Protein AF-A0A441KJZ2-F1 (afdb_monomer_lite)

Radius of gyration: 13.06 Å; chains: 1; bounding box: 34×36×26 Å

Sequence (88 aa):
MTPKMVAALQAASDADAAGGLCWTVAGWIDPGNCWEYHGPVVVSRLVWTHGYLAETGKGRGKNARRVITDAGRAKLQELAAKPSRRRA

Secondary structure (DSSP, 8-state):
--HHHHHHHHHHHHTGGGTSEEE-SSSEEETTEEEEEE-HHHHHHHHHTT-SEEEESSSSSTT-EEEEPHHHHHHHHHHHHS------

pLDDT: mean 88.48, std 13.43, range [40.5, 98.31]

Foldseek 3Di:
DDPLLLVQLVLLVVLQVVVGWFDDPAATGRPVGRVDHRGPVSLVCCVPVVVQWHWDAPDPDRGIHTHGDPSSVVVNVVVVPDPPPDDD

Structure (mmCIF, N/CA/C/O backbone):
data_AF-A0A441KJZ2-F1
#
_entry.id   AF-A0A441KJZ2-F1
#
loop_
_atom_site.group_PDB
_atom_site.id
_atom_site.type_symbol
_atom_site.label_atom_id
_atom_site.label_alt_id
_atom_site.label_comp_id
_atom_site.label_asym_id
_atom_site.label_entity_id
_atom_site.label_seq_id
_atom_site.pdbx_PDB_ins_code
_atom_site.Cartn_x
_atom_site.Cartn_y
_atom_site.Cartn_z
_atom_site.occupancy
_atom_site.B_iso_or_equiv
_atom_site.auth_seq_id
_atom_site.auth_comp_id
_atom_site.auth_asym_id
_atom_site.auth_atom_id
_atom_site.pdbx_PDB_model_num
ATOM 1 N N . MET A 1 1 ? -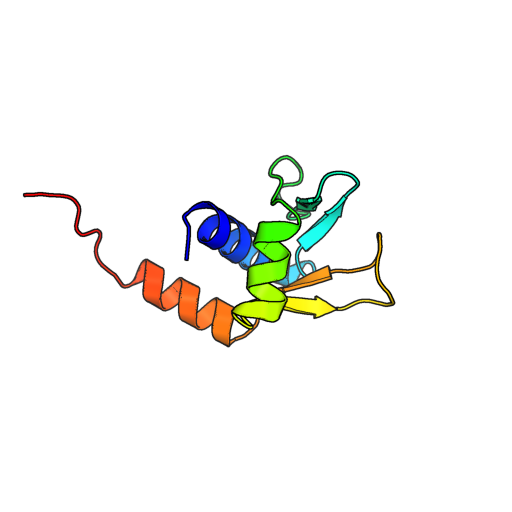3.688 7.950 13.433 1.00 86.38 1 MET A N 1
ATOM 2 C CA . MET A 1 1 ? -3.251 7.894 12.020 1.00 86.38 1 MET A CA 1
ATOM 3 C C . MET A 1 1 ? -3.130 9.321 11.508 1.00 86.38 1 MET A C 1
ATOM 5 O O . MET A 1 1 ? -4.022 10.109 11.793 1.00 86.38 1 MET A O 1
ATOM 9 N N . THR A 1 2 ? -2.021 9.690 10.863 1.00 93.94 2 THR A N 1
ATOM 10 C CA . THR A 1 2 ? -1.809 11.068 10.369 1.00 93.94 2 THR A CA 1
ATOM 11 C C . THR A 1 2 ? -2.443 11.260 8.984 1.00 93.94 2 THR A C 1
ATOM 13 O O . THR A 1 2 ? -2.664 10.261 8.299 1.00 93.94 2 THR A O 1
ATOM 16 N N . PRO A 1 3 ? -2.678 12.502 8.511 1.00 95.00 3 PRO A N 1
ATOM 17 C CA . PRO A 1 3 ? -3.193 12.738 7.157 1.00 95.00 3 PRO A CA 1
ATOM 18 C C . PRO A 1 3 ? -2.341 12.086 6.059 1.00 95.00 3 PRO A C 1
ATOM 20 O O . PRO A 1 3 ? -2.877 11.478 5.142 1.00 95.00 3 PRO A O 1
ATOM 23 N N . LYS A 1 4 ? -1.007 12.103 6.209 1.00 95.88 4 LYS A N 1
ATOM 24 C CA . LYS A 1 4 ? -0.084 11.430 5.278 1.00 95.88 4 LYS A CA 1
ATOM 25 C C . LYS A 1 4 ? -0.275 9.909 5.248 1.00 95.88 4 LYS A C 1
ATOM 27 O O . LYS A 1 4 ? -0.108 9.297 4.203 1.00 95.88 4 LYS A O 1
ATOM 32 N N . MET A 1 5 ? -0.611 9.300 6.387 1.00 97.00 5 MET A N 1
ATOM 33 C CA . MET A 1 5 ? -0.906 7.865 6.460 1.00 97.00 5 MET A CA 1
ATOM 34 C C . MET A 1 5 ? -2.262 7.532 5.842 1.00 97.00 5 MET A C 1
ATOM 36 O O . MET A 1 5 ? -2.382 6.492 5.215 1.00 97.00 5 MET A O 1
ATOM 40 N N . VAL A 1 6 ? -3.260 8.408 5.993 1.00 96.81 6 VAL A N 1
ATOM 41 C CA . VAL A 1 6 ? -4.561 8.245 5.326 1.00 96.81 6 VAL A CA 1
ATOM 42 C C . VAL A 1 6 ? -4.387 8.312 3.808 1.00 96.81 6 VAL A C 1
ATOM 44 O O . VAL A 1 6 ? -4.847 7.410 3.123 1.00 96.81 6 VAL A O 1
ATOM 47 N N . ALA A 1 7 ? -3.662 9.314 3.300 1.00 96.50 7 ALA A N 1
ATOM 48 C CA . ALA A 1 7 ? -3.390 9.453 1.868 1.00 96.50 7 ALA A CA 1
ATOM 49 C C . ALA A 1 7 ? -2.646 8.234 1.299 1.00 96.50 7 ALA A C 1
ATOM 51 O O . ALA A 1 7 ? -3.074 7.661 0.307 1.00 96.50 7 ALA A O 1
ATOM 52 N N . ALA A 1 8 ? -1.591 7.766 1.976 1.00 96.69 8 ALA A N 1
ATOM 53 C CA . ALA A 1 8 ? -0.859 6.573 1.547 1.00 96.69 8 ALA A CA 1
ATOM 54 C C . ALA A 1 8 ? -1.705 5.286 1.602 1.00 96.69 8 ALA A C 1
ATOM 56 O O . ALA A 1 8 ? -1.510 4.387 0.788 1.00 96.69 8 ALA A O 1
ATOM 57 N N . LEU A 1 9 ? -2.629 5.181 2.563 1.00 97.62 9 LEU A N 1
ATOM 58 C CA . LEU A 1 9 ? -3.560 4.057 2.644 1.00 97.62 9 LEU A CA 1
ATOM 59 C C . LEU A 1 9 ? -4.591 4.103 1.509 1.00 97.62 9 LEU A C 1
ATOM 61 O O . LEU A 1 9 ? -4.875 3.064 0.922 1.00 97.62 9 LEU A O 1
ATOM 65 N N . GLN A 1 10 ? -5.106 5.291 1.179 1.00 97.50 10 GLN A N 1
ATOM 66 C CA . GLN A 1 10 ? -6.006 5.485 0.042 1.00 97.50 10 GLN A CA 1
ATOM 67 C C . GLN A 1 10 ? -5.306 5.135 -1.275 1.00 97.50 10 GLN A C 1
ATOM 69 O O . GLN A 1 10 ? -5.803 4.290 -2.006 1.00 97.50 10 GLN A O 1
ATOM 74 N N . ALA A 1 11 ? -4.101 5.659 -1.511 1.00 97.25 11 ALA A N 1
ATOM 75 C CA . ALA A 1 11 ? -3.324 5.350 -2.710 1.00 97.25 11 ALA A CA 1
ATOM 76 C C . ALA A 1 11 ? -3.033 3.847 -2.859 1.00 97.25 11 ALA A C 1
ATOM 78 O O . ALA A 1 11 ? -3.040 3.311 -3.961 1.00 97.25 11 ALA A O 1
ATOM 79 N N . ALA A 1 12 ? -2.805 3.130 -1.753 1.00 97.00 12 ALA A N 1
ATOM 80 C CA . ALA A 1 12 ? -2.646 1.678 -1.799 1.00 97.00 12 ALA A CA 1
ATOM 81 C C . ALA A 1 12 ? -3.953 0.940 -2.138 1.00 97.00 12 ALA A C 1
ATOM 83 O O . ALA A 1 12 ? -3.892 -0.132 -2.735 1.00 97.00 12 ALA A O 1
ATOM 84 N N . SER A 1 13 ? -5.107 1.498 -1.753 1.00 97.19 13 SER A N 1
ATOM 85 C CA . SER A 1 13 ? -6.424 1.003 -2.164 1.00 97.19 13 SER A CA 1
ATOM 86 C C . SER A 1 13 ? -6.666 1.227 -3.651 1.00 97.19 13 SER A C 1
ATOM 88 O O . SER A 1 13 ? -7.169 0.334 -4.325 1.00 97.19 13 SER A O 1
ATOM 90 N N . ASP A 1 14 ? -6.298 2.398 -4.164 1.00 96.38 14 ASP A N 1
ATOM 91 C CA . ASP A 1 14 ? -6.478 2.752 -5.574 1.00 96.38 14 ASP A CA 1
ATOM 92 C C . ASP A 1 14 ? -5.547 1.905 -6.464 1.00 96.38 14 ASP A C 1
ATOM 94 O O . ASP A 1 14 ? -5.957 1.368 -7.493 1.00 96.38 14 ASP A O 1
ATOM 98 N N . ALA A 1 15 ? -4.319 1.667 -5.992 1.00 95.12 15 ALA A N 1
ATOM 99 C CA . ALA A 1 15 ? -3.331 0.806 -6.633 1.00 95.12 15 ALA A CA 1
ATOM 100 C C . ALA A 1 15 ? -3.606 -0.703 -6.485 1.00 95.12 15 ALA A C 1
ATOM 102 O O . ALA A 1 15 ? -2.858 -1.512 -7.042 1.00 95.12 15 ALA A O 1
ATOM 103 N N . ASP A 1 16 ? -4.618 -1.121 -5.718 1.00 94.38 16 ASP A N 1
ATOM 104 C CA . ASP A 1 16 ? -4.821 -2.523 -5.329 1.00 94.38 16 ASP A CA 1
ATOM 105 C C . ASP A 1 16 ? -4.988 -3.444 -6.548 1.00 94.38 16 ASP A C 1
ATOM 107 O O . ASP A 1 16 ? -4.313 -4.469 -6.657 1.00 94.38 16 ASP A O 1
ATOM 111 N N . ALA A 1 17 ? -5.773 -3.012 -7.541 1.00 92.44 17 ALA A N 1
ATOM 112 C CA . ALA A 1 17 ? -5.970 -3.738 -8.799 1.00 92.44 17 ALA A CA 1
ATOM 113 C C . ALA A 1 17 ? -4.681 -3.869 -9.636 1.00 92.44 17 ALA A C 1
ATOM 115 O O . ALA A 1 17 ? -4.528 -4.818 -10.402 1.00 92.44 17 ALA A O 1
ATOM 116 N N . ALA A 1 18 ? -3.729 -2.947 -9.466 1.00 91.62 18 ALA A N 1
ATOM 117 C CA . ALA A 1 18 ? -2.406 -3.017 -10.081 1.00 91.62 18 ALA A CA 1
ATOM 118 C C . ALA A 1 18 ? -1.408 -3.849 -9.249 1.00 91.62 18 ALA A C 1
ATOM 120 O O . ALA A 1 18 ? -0.250 -4.006 -9.642 1.00 91.62 18 ALA A O 1
ATOM 121 N N . GLY A 1 19 ? -1.821 -4.385 -8.098 1.00 91.50 19 GLY A N 1
ATOM 122 C CA . GLY A 1 19 ? -0.972 -5.129 -7.172 1.00 91.50 19 GLY A CA 1
ATOM 123 C C . GLY A 1 19 ? -0.271 -4.253 -6.133 1.00 91.50 19 GLY A C 1
ATOM 124 O O . GLY A 1 19 ? 0.790 -4.642 -5.649 1.00 91.50 19 GLY A O 1
ATOM 125 N N . GLY A 1 20 ? -0.831 -3.085 -5.806 1.00 94.19 20 GLY A N 1
ATOM 126 C CA . GLY A 1 20 ? -0.393 -2.195 -4.728 1.00 94.19 20 GLY A CA 1
ATOM 127 C C . GLY A 1 20 ? 0.656 -1.152 -5.127 1.00 94.19 20 GLY A C 1
ATOM 128 O O . GLY A 1 20 ? 1.019 -1.001 -6.295 1.00 94.19 20 GLY A O 1
ATOM 129 N N . LEU A 1 21 ? 1.176 -0.427 -4.131 1.00 95.31 21 LEU A N 1
ATOM 130 C CA . LEU A 1 21 ? 2.162 0.638 -4.348 1.00 95.31 21 LEU A CA 1
ATOM 131 C C . LEU A 1 21 ? 3.487 0.087 -4.907 1.00 95.31 21 LEU A C 1
ATOM 133 O O . LEU A 1 21 ? 3.932 -0.999 -4.525 1.00 95.31 21 LEU A O 1
ATOM 137 N N . CYS A 1 22 ? 4.150 0.847 -5.781 1.00 93.12 22 CYS A N 1
ATOM 138 C CA . CYS A 1 22 ? 5.497 0.575 -6.302 1.00 93.12 22 CYS A CA 1
ATOM 139 C C . CYS A 1 22 ? 6.565 1.248 -5.437 1.00 93.12 22 CYS A C 1
ATOM 141 O O . CYS A 1 22 ? 6.383 2.395 -5.033 1.00 93.12 22 CYS A O 1
ATOM 143 N N . TRP A 1 23 ? 7.717 0.604 -5.241 1.00 91.00 23 TRP A N 1
ATOM 144 C CA . TRP A 1 23 ? 8.901 1.284 -4.710 1.00 91.00 23 TRP A CA 1
ATOM 145 C C . TRP A 1 23 ? 9.627 2.090 -5.797 1.00 91.00 23 TRP A C 1
ATOM 147 O O . TRP A 1 23 ? 9.870 1.599 -6.897 1.00 91.00 23 TRP A O 1
ATOM 157 N N . THR A 1 24 ? 10.042 3.305 -5.451 1.00 86.31 24 THR A N 1
ATOM 158 C CA . THR A 1 24 ? 10.911 4.195 -6.236 1.00 86.31 24 THR A CA 1
ATOM 159 C C . THR A 1 24 ? 12.142 4.570 -5.411 1.00 86.31 24 THR A C 1
ATOM 161 O O . THR A 1 24 ? 12.237 4.231 -4.235 1.00 86.31 24 THR A O 1
ATOM 164 N N . VAL A 1 25 ? 13.081 5.327 -5.985 1.00 81.88 25 VAL A N 1
ATOM 165 C CA . VAL A 1 25 ? 14.264 5.811 -5.247 1.00 81.88 25 VAL A CA 1
ATOM 166 C C . VAL A 1 25 ? 13.908 6.648 -4.006 1.00 81.88 25 VAL A C 1
ATOM 168 O O . VAL A 1 25 ? 14.664 6.649 -3.038 1.00 81.88 25 VAL A O 1
ATOM 171 N N . ALA A 1 26 ? 12.756 7.328 -4.007 1.00 81.94 26 ALA A N 1
ATOM 172 C CA . ALA A 1 26 ? 12.366 8.274 -2.960 1.00 81.94 26 ALA A CA 1
ATOM 173 C C . ALA A 1 26 ? 11.276 7.749 -2.007 1.00 81.94 26 ALA A C 1
ATOM 175 O O . ALA A 1 26 ? 11.064 8.312 -0.930 1.00 81.94 26 ALA A O 1
ATOM 176 N N . GLY A 1 27 ? 10.565 6.682 -2.375 1.00 90.19 27 GLY A N 1
ATOM 177 C CA . GLY A 1 27 ? 9.432 6.193 -1.597 1.00 90.19 27 GLY A CA 1
ATOM 178 C C . GLY A 1 27 ? 8.477 5.331 -2.405 1.00 90.19 27 GLY A C 1
ATOM 179 O O . GLY A 1 27 ? 8.856 4.725 -3.403 1.00 90.19 27 GLY A O 1
ATOM 180 N N . TRP A 1 28 ? 7.229 5.284 -1.960 1.00 94.12 28 TRP A N 1
ATOM 181 C CA . TRP A 1 28 ? 6.177 4.480 -2.566 1.00 94.12 28 TRP A CA 1
ATOM 182 C C . TRP A 1 28 ? 5.251 5.341 -3.411 1.00 94.12 28 TRP A C 1
ATOM 184 O O . TRP A 1 28 ? 4.918 6.446 -2.996 1.00 94.12 28 TRP A O 1
ATOM 19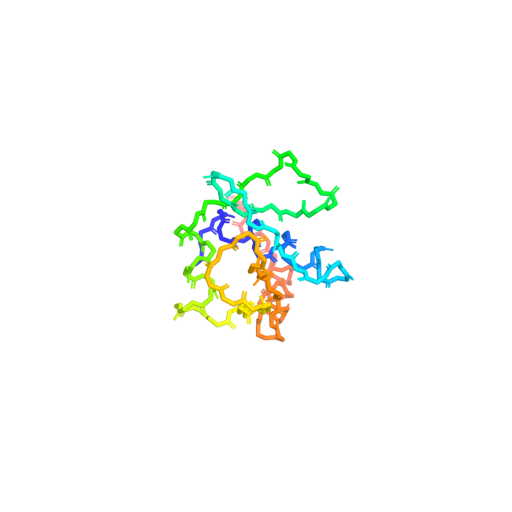4 N N . ILE A 1 29 ? 4.815 4.825 -4.552 1.00 94.81 29 ILE A N 1
ATOM 195 C CA . ILE A 1 29 ? 3.876 5.511 -5.446 1.00 94.81 29 ILE A CA 1
ATOM 196 C C . ILE A 1 29 ? 2.726 4.582 -5.814 1.00 94.81 29 ILE A C 1
ATOM 198 O O . ILE A 1 29 ? 2.904 3.361 -5.862 1.00 94.81 29 ILE A O 1
ATOM 202 N N . ASP A 1 30 ? 1.574 5.156 -6.123 1.00 95.06 30 ASP A N 1
ATOM 203 C CA . ASP A 1 30 ? 0.560 4.467 -6.914 1.00 95.06 30 ASP A CA 1
ATOM 204 C C . ASP A 1 30 ? 1.027 4.433 -8.388 1.00 95.06 30 ASP A C 1
ATOM 206 O O . ASP A 1 30 ? 1.367 5.484 -8.935 1.00 95.06 30 ASP A O 1
ATOM 210 N N . PRO A 1 31 ? 1.089 3.267 -9.060 1.00 91.94 31 PRO A N 1
ATOM 211 C CA . PRO A 1 31 ? 1.377 3.209 -10.494 1.00 91.94 31 PRO A CA 1
ATOM 212 C C . PRO A 1 31 ? 0.392 4.005 -11.370 1.00 91.94 31 PRO A C 1
ATOM 214 O O . PRO A 1 31 ? 0.797 4.458 -12.438 1.00 91.94 31 PRO A O 1
ATOM 217 N N . GLY A 1 32 ? -0.865 4.180 -10.948 1.00 92.06 32 GLY A N 1
ATOM 218 C CA . GLY A 1 32 ? -1.868 4.991 -11.648 1.00 92.06 32 GLY A CA 1
ATOM 219 C C . GLY A 1 32 ? -1.683 6.501 -11.460 1.00 92.06 32 GLY A C 1
ATOM 220 O O . GLY A 1 32 ? -2.092 7.283 -12.318 1.00 92.06 32 GLY A O 1
ATOM 221 N N . ASN A 1 33 ? -1.009 6.912 -10.383 1.00 91.69 33 ASN A N 1
ATOM 222 C CA . ASN A 1 33 ? -0.681 8.301 -10.070 1.00 91.69 33 ASN A CA 1
ATOM 223 C C . ASN A 1 33 ? 0.777 8.428 -9.593 1.00 91.69 33 ASN A C 1
ATOM 225 O O . ASN A 1 33 ? 1.072 8.696 -8.427 1.00 91.69 33 ASN A O 1
ATOM 229 N N . CYS A 1 34 ? 1.717 8.241 -10.521 1.00 89.75 34 CYS A N 1
ATOM 230 C CA . CYS A 1 34 ? 3.148 8.162 -10.217 1.00 89.75 34 CYS A CA 1
ATOM 231 C C . CYS A 1 34 ? 3.798 9.484 -9.765 1.00 89.75 34 CYS A C 1
ATOM 233 O O . CYS A 1 34 ? 4.970 9.496 -9.382 1.00 89.75 34 CYS A O 1
ATOM 235 N N . TRP A 1 35 ? 3.055 10.591 -9.805 1.00 88.56 35 TRP A N 1
ATOM 236 C CA . TRP A 1 35 ? 3.508 11.909 -9.361 1.00 88.56 35 TRP A CA 1
ATOM 237 C C . TRP A 1 35 ? 3.342 12.115 -7.852 1.00 88.56 35 TRP A C 1
ATOM 239 O O . TRP A 1 35 ? 3.954 13.027 -7.290 1.00 88.56 35 TRP A O 1
ATOM 249 N N . GLU A 1 36 ? 2.542 11.275 -7.188 1.00 90.19 36 GLU A N 1
ATOM 250 C CA . GLU A 1 36 ? 2.318 11.348 -5.750 1.00 90.19 36 GLU A CA 1
ATOM 251 C C . GLU A 1 36 ? 3.193 10.342 -4.996 1.00 90.19 36 GLU A C 1
ATOM 253 O O . GLU A 1 36 ? 3.096 9.126 -5.159 1.00 90.19 36 GLU A O 1
ATOM 258 N N . TYR A 1 37 ? 4.065 10.875 -4.139 1.00 93.06 37 TYR A N 1
ATOM 259 C CA . TYR A 1 37 ? 5.024 10.088 -3.376 1.00 93.06 37 TYR A CA 1
ATOM 260 C C . TYR A 1 37 ? 4.601 9.941 -1.917 1.00 93.06 37 TYR A C 1
ATOM 262 O O . TYR A 1 37 ? 4.341 10.914 -1.204 1.00 93.06 37 TYR A O 1
ATOM 270 N N . HIS A 1 38 ? 4.672 8.711 -1.423 1.00 94.75 38 HIS A N 1
ATOM 271 C CA . HIS A 1 38 ? 4.439 8.362 -0.031 1.00 94.75 38 HIS A CA 1
ATOM 272 C C . HIS A 1 38 ? 5.739 7.894 0.620 1.00 94.75 38 HIS A C 1
ATOM 274 O O . HIS A 1 38 ? 6.356 6.899 0.232 1.00 94.75 38 HIS A O 1
ATOM 280 N N . GLY A 1 39 ? 6.173 8.628 1.645 1.00 93.88 39 GLY A N 1
ATOM 281 C CA . GLY A 1 39 ? 7.470 8.395 2.275 1.00 93.88 39 GLY A CA 1
ATOM 282 C C . GLY A 1 39 ? 7.610 6.988 2.884 1.00 93.88 39 GLY A C 1
ATOM 283 O O . GLY A 1 39 ? 6.642 6.449 3.435 1.00 93.88 39 GLY A O 1
ATOM 284 N N . PRO A 1 40 ? 8.825 6.406 2.879 1.00 92.44 40 PRO A N 1
ATOM 285 C CA . PRO A 1 40 ? 9.072 5.043 3.350 1.00 92.44 40 PRO A CA 1
ATOM 286 C C . PRO A 1 40 ? 8.616 4.809 4.791 1.00 92.44 40 PRO A C 1
ATOM 288 O O . PRO A 1 40 ? 8.027 3.772 5.081 1.00 92.44 40 PRO A O 1
ATOM 291 N N . VAL A 1 41 ? 8.826 5.779 5.687 1.00 93.88 41 VAL A N 1
ATOM 292 C CA . VAL A 1 41 ? 8.430 5.674 7.104 1.00 93.88 41 VAL A CA 1
ATOM 293 C C . VAL A 1 41 ? 6.910 5.601 7.261 1.00 93.88 41 VAL A C 1
ATOM 295 O O . VAL A 1 41 ? 6.412 4.831 8.080 1.00 93.88 41 VAL A O 1
ATOM 298 N N . VAL A 1 42 ? 6.164 6.379 6.471 1.00 95.94 42 VAL A N 1
ATOM 299 C CA . VAL A 1 42 ? 4.692 6.406 6.503 1.00 95.94 42 VAL A CA 1
ATOM 300 C C . VAL A 1 42 ? 4.143 5.038 6.114 1.00 95.94 42 VAL A C 1
ATOM 302 O O . VAL A 1 42 ? 3.370 4.446 6.865 1.00 95.94 42 VAL A O 1
ATOM 305 N N . VAL A 1 43 ? 4.602 4.512 4.980 1.00 95.12 43 VAL A N 1
ATOM 306 C CA . VAL A 1 43 ? 4.149 3.221 4.455 1.00 95.12 43 VAL A CA 1
ATOM 307 C C . VAL A 1 43 ? 4.619 2.062 5.334 1.00 95.12 43 VAL A C 1
ATOM 309 O O . VAL A 1 43 ? 3.844 1.156 5.616 1.00 95.12 43 VAL A O 1
ATOM 312 N N . SER A 1 44 ? 5.838 2.123 5.876 1.00 94.25 44 SER A N 1
ATOM 313 C CA . SER A 1 44 ? 6.347 1.098 6.800 1.00 94.25 44 SER A CA 1
ATOM 314 C C . SER A 1 44 ? 5.512 0.997 8.074 1.00 94.25 44 SER A C 1
ATOM 316 O O . SER A 1 44 ? 5.273 -0.105 8.552 1.00 94.25 44 SER A O 1
ATOM 318 N N . ARG A 1 45 ? 5.015 2.118 8.613 1.00 96.62 45 ARG A N 1
ATOM 319 C CA . ARG A 1 45 ? 4.088 2.092 9.758 1.00 96.62 45 ARG A CA 1
ATOM 320 C C . ARG A 1 45 ? 2.742 1.473 9.389 1.00 96.62 45 ARG A C 1
ATOM 322 O O . ARG A 1 45 ? 2.175 0.741 10.194 1.00 96.62 45 ARG A O 1
ATOM 329 N N . LEU A 1 46 ? 2.231 1.739 8.187 1.00 97.12 46 LEU A N 1
ATOM 330 C CA . LEU A 1 46 ? 0.994 1.112 7.714 1.00 97.12 46 LEU A CA 1
ATOM 331 C C . LEU A 1 46 ? 1.130 -0.412 7.577 1.00 97.12 46 LEU A C 1
ATOM 333 O O . LEU A 1 46 ? 0.164 -1.117 7.849 1.00 97.12 46 LEU A O 1
ATOM 337 N N . VAL A 1 47 ? 2.324 -0.911 7.237 1.00 96.06 47 VAL A N 1
ATOM 338 C CA . VAL A 1 47 ? 2.627 -2.350 7.218 1.00 96.06 47 VAL A CA 1
ATOM 339 C C . VAL A 1 47 ? 2.826 -2.892 8.633 1.00 96.06 47 VAL A C 1
ATOM 341 O O . VAL A 1 47 ? 2.026 -3.678 9.125 1.00 96.06 47 VAL A O 1
ATOM 344 N N . TRP A 1 48 ? 3.884 -2.451 9.312 1.00 95.00 48 TRP A N 1
ATOM 345 C CA . TRP A 1 48 ? 4.410 -3.128 10.500 1.00 95.00 48 TRP A CA 1
ATOM 346 C C . TRP A 1 48 ? 3.768 -2.684 11.811 1.00 95.00 48 TRP A C 1
ATOM 348 O O . TRP A 1 48 ? 3.788 -3.431 12.781 1.00 95.00 48 TRP A O 1
ATOM 358 N N . THR A 1 49 ? 3.229 -1.465 11.871 1.00 96.38 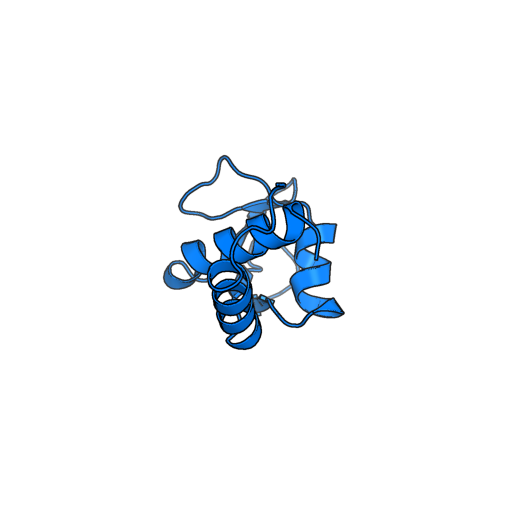49 THR A N 1
ATOM 359 C CA . THR A 1 49 ? 2.600 -0.937 13.092 1.00 96.38 49 THR A CA 1
ATOM 360 C C . THR A 1 49 ? 1.090 -1.132 13.076 1.00 96.38 49 THR A C 1
ATOM 362 O O . THR A 1 49 ? 0.502 -1.406 14.116 1.00 96.38 49 THR A O 1
ATOM 365 N N . HIS A 1 50 ? 0.455 -0.966 11.915 1.00 96.06 50 HIS A N 1
ATOM 366 C CA . HIS A 1 50 ? -1.003 -0.992 11.808 1.00 96.06 50 HIS A CA 1
ATOM 367 C C . HIS A 1 50 ? -1.575 -2.244 11.139 1.00 96.06 50 HIS A C 1
ATOM 369 O O . HIS A 1 50 ? -2.752 -2.523 11.340 1.00 96.06 50 HIS A O 1
ATOM 375 N N . GLY A 1 51 ? -0.792 -2.975 10.338 1.00 97.31 51 GLY A N 1
ATOM 376 C CA . GLY A 1 51 ? -1.303 -4.120 9.575 1.00 97.31 51 GLY A CA 1
ATOM 377 C C . GLY A 1 51 ? -2.329 -3.744 8.497 1.00 97.31 51 GLY A C 1
ATOM 378 O O . GLY A 1 51 ? -3.110 -4.587 8.063 1.00 97.31 51 GLY A O 1
ATOM 379 N N . TYR A 1 52 ? -2.359 -2.478 8.071 1.00 98.31 52 TYR A N 1
ATOM 380 C CA . TYR A 1 52 ? -3.278 -1.987 7.037 1.00 98.31 52 TYR A CA 1
ATOM 381 C C . TYR A 1 52 ? -2.757 -2.227 5.623 1.00 98.31 52 TYR A C 1
ATOM 383 O O . TYR A 1 52 ? -3.546 -2.250 4.683 1.00 98.31 52 TYR A O 1
ATOM 391 N N . LEU A 1 53 ? -1.445 -2.420 5.478 1.00 97.25 53 LEU A N 1
ATOM 392 C CA . LEU A 1 53 ? -0.807 -2.836 4.235 1.00 97.25 53 LEU A CA 1
ATOM 393 C C . LEU A 1 53 ? -0.015 -4.128 4.456 1.00 97.25 53 LEU A C 1
ATOM 395 O O . LEU A 1 53 ? 0.511 -4.360 5.543 1.00 97.25 53 LEU A O 1
ATOM 399 N N . ALA A 1 54 ? 0.128 -4.931 3.409 1.00 95.19 54 ALA A N 1
ATOM 400 C CA . ALA A 1 54 ? 0.984 -6.111 3.379 1.00 95.19 54 ALA A CA 1
ATOM 401 C C . ALA A 1 54 ? 2.138 -5.927 2.383 1.00 95.19 54 ALA A C 1
ATOM 403 O O . ALA A 1 54 ? 2.021 -5.195 1.400 1.00 95.19 54 ALA A O 1
ATOM 404 N N . GLU A 1 55 ? 3.269 -6.588 2.644 1.00 91.56 55 GLU A N 1
ATOM 405 C CA . GLU A 1 55 ? 4.346 -6.733 1.659 1.00 91.56 55 GLU A CA 1
ATOM 406 C C . GLU A 1 55 ? 4.013 -7.871 0.697 1.00 91.56 55 GLU A C 1
ATOM 408 O O . GLU A 1 55 ? 3.718 -8.979 1.142 1.00 91.56 55 GLU A O 1
ATOM 413 N N . THR A 1 56 ? 4.105 -7.625 -0.608 1.00 87.06 56 THR A N 1
ATOM 414 C CA . THR A 1 56 ? 4.082 -8.694 -1.616 1.00 87.06 56 THR A CA 1
ATOM 415 C C . THR A 1 56 ? 5.234 -8.510 -2.613 1.00 87.06 56 THR A C 1
ATOM 417 O O . THR A 1 56 ? 5.839 -7.438 -2.690 1.00 87.06 56 THR A O 1
ATOM 420 N N . GLY A 1 57 ? 5.582 -9.569 -3.353 1.00 74.75 57 GLY A N 1
ATOM 421 C CA . GLY A 1 57 ? 6.734 -9.594 -4.266 1.00 74.75 57 GLY A CA 1
ATOM 422 C C . GLY A 1 57 ? 8.000 -10.220 -3.660 1.00 74.75 57 GLY A C 1
ATOM 423 O O . GLY A 1 57 ? 8.120 -10.399 -2.449 1.00 74.75 57 GLY A O 1
ATOM 424 N N . LYS A 1 58 ? 8.952 -10.624 -4.515 1.00 57.75 58 LYS A N 1
ATOM 425 C CA . LYS A 1 58 ? 10.203 -11.269 -4.076 1.00 57.75 58 LYS A CA 1
ATOM 426 C C . LYS A 1 58 ? 11.230 -10.227 -3.613 1.00 57.75 58 LYS A C 1
ATOM 428 O O . LYS A 1 58 ? 11.848 -9.559 -4.441 1.00 57.75 58 LYS A O 1
ATOM 433 N N . GLY A 1 59 ? 11.475 -10.189 -2.303 1.00 56.75 59 GLY A N 1
ATOM 434 C CA . GLY A 1 59 ? 12.608 -9.502 -1.672 1.00 56.75 59 GLY A CA 1
ATOM 435 C C . GLY A 1 59 ? 12.398 -8.012 -1.378 1.00 56.75 59 GLY A C 1
ATOM 436 O O . GLY A 1 59 ? 11.469 -7.376 -1.866 1.00 56.75 59 GLY A O 1
ATOM 437 N N . ARG A 1 60 ? 13.309 -7.439 -0.578 1.00 58.00 60 ARG A N 1
ATOM 438 C CA . ARG A 1 60 ? 13.357 -6.000 -0.269 1.00 58.00 60 ARG A CA 1
ATOM 439 C C . ARG A 1 60 ? 13.954 -5.248 -1.467 1.00 58.00 60 ARG A C 1
ATOM 441 O O . ARG A 1 60 ? 15.131 -5.430 -1.761 1.00 58.00 60 ARG A O 1
ATOM 448 N N . GLY A 1 61 ? 13.178 -4.418 -2.169 1.00 63.94 61 GLY A N 1
ATOM 449 C CA . GLY A 1 61 ? 13.699 -3.592 -3.269 1.00 63.94 61 GLY A CA 1
ATOM 450 C C . GLY A 1 61 ? 12.660 -3.196 -4.318 1.00 63.94 61 GLY A C 1
ATOM 451 O O . GLY A 1 61 ? 11.467 -3.192 -4.042 1.00 63.94 61 GLY A O 1
ATOM 452 N N . LYS A 1 62 ? 13.118 -2.895 -5.542 1.00 67.50 62 LYS A N 1
ATOM 453 C CA . LYS A 1 62 ? 12.305 -2.422 -6.689 1.00 67.50 62 LYS A CA 1
ATOM 454 C C . LYS A 1 62 ? 11.116 -3.316 -7.086 1.00 67.50 62 LYS A C 1
ATOM 456 O O . LYS A 1 62 ? 10.227 -2.857 -7.788 1.00 67.50 62 LYS A O 1
ATOM 461 N N . ASN A 1 63 ? 11.109 -4.572 -6.637 1.00 75.81 63 ASN A N 1
ATOM 462 C CA . ASN A 1 63 ? 10.045 -5.543 -6.907 1.00 75.81 63 ASN A CA 1
ATOM 463 C C . ASN A 1 63 ? 9.065 -5.704 -5.732 1.00 75.81 63 ASN A C 1
ATOM 465 O O . ASN A 1 63 ? 8.112 -6.473 -5.842 1.00 75.81 63 ASN A O 1
ATOM 469 N N . ALA A 1 64 ? 9.313 -5.035 -4.602 1.00 85.62 64 ALA A N 1
ATOM 470 C CA . ALA A 1 64 ? 8.413 -5.057 -3.461 1.00 85.62 64 ALA A CA 1
ATOM 471 C C . ALA A 1 64 ? 7.172 -4.214 -3.764 1.00 85.62 64 ALA A C 1
ATOM 473 O O . ALA A 1 64 ? 7.260 -3.133 -4.353 1.00 85.62 64 ALA A O 1
ATOM 474 N N . ARG A 1 65 ? 6.023 -4.703 -3.311 1.00 92.81 65 ARG A N 1
ATOM 475 C CA . ARG A 1 65 ? 4.728 -4.038 -3.418 1.00 92.81 65 ARG A CA 1
ATOM 476 C C . ARG A 1 65 ? 4.118 -3.840 -2.039 1.00 92.81 65 ARG A C 1
ATOM 478 O O . ARG A 1 65 ? 4.435 -4.576 -1.098 1.00 92.81 65 ARG A O 1
ATOM 485 N N . ARG A 1 66 ? 3.237 -2.846 -1.919 1.00 94.38 66 ARG A N 1
ATOM 486 C CA . ARG A 1 66 ? 2.445 -2.601 -0.704 1.00 94.38 66 ARG A CA 1
ATOM 487 C C . ARG A 1 66 ? 0.978 -2.631 -1.052 1.00 94.38 66 ARG A C 1
ATOM 489 O O . ARG A 1 66 ? 0.473 -1.697 -1.665 1.00 94.38 66 ARG A O 1
ATOM 496 N N . VAL A 1 67 ? 0.338 -3.727 -0.683 1.00 95.75 67 VAL A N 1
ATOM 497 C CA . VAL A 1 67 ? -1.052 -4.023 -1.030 1.00 95.75 67 VAL A CA 1
ATOM 498 C C . VAL A 1 67 ? -1.925 -3.725 0.174 1.00 95.75 67 VAL A C 1
ATOM 500 O O . VAL A 1 67 ? -1.499 -3.966 1.307 1.00 95.75 67 VAL A O 1
ATOM 503 N N . ILE A 1 68 ? -3.117 -3.181 -0.049 1.00 97.88 68 ILE A N 1
ATOM 504 C CA . ILE A 1 68 ? -4.057 -2.936 1.040 1.00 97.88 68 ILE A CA 1
ATOM 505 C C . ILE A 1 68 ? -4.586 -4.259 1.608 1.00 97.88 68 ILE A C 1
ATOM 507 O O . ILE A 1 68 ? -4.875 -5.199 0.872 1.00 97.88 68 ILE A O 1
ATOM 511 N N . THR A 1 69 ? -4.689 -4.355 2.933 1.00 98.00 69 THR A N 1
ATOM 512 C CA . THR A 1 69 ? -5.309 -5.506 3.606 1.00 98.00 69 THR A CA 1
ATOM 513 C C . THR A 1 69 ? -6.796 -5.256 3.838 1.00 98.00 69 THR A C 1
ATOM 515 O O . THR A 1 69 ? -7.261 -4.115 3.785 1.00 98.00 69 THR A O 1
ATOM 518 N N . ASP A 1 70 ? -7.550 -6.294 4.199 1.00 97.88 70 ASP A N 1
ATOM 519 C CA . ASP A 1 70 ? -8.955 -6.121 4.588 1.00 97.88 70 ASP A CA 1
ATOM 520 C C . ASP A 1 70 ? -9.109 -5.191 5.801 1.00 97.88 70 ASP A C 1
ATOM 522 O O . ASP A 1 70 ? -10.022 -4.367 5.841 1.00 97.88 70 ASP A O 1
ATOM 526 N N . ALA A 1 71 ? -8.162 -5.229 6.748 1.00 97.81 71 ALA A N 1
ATOM 527 C CA . ALA A 1 71 ? -8.117 -4.283 7.863 1.00 97.81 71 ALA A CA 1
ATOM 528 C C . ALA A 1 71 ? -7.882 -2.837 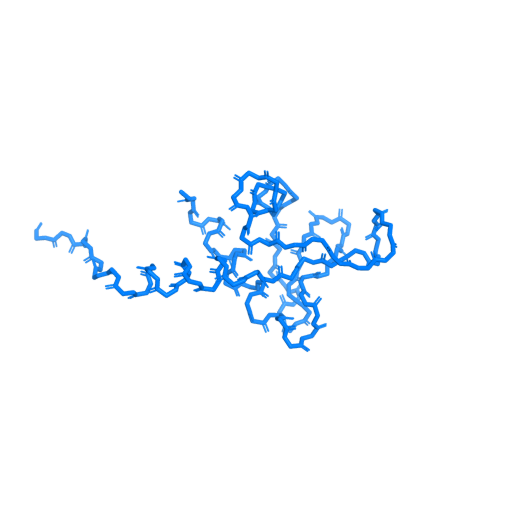7.386 1.00 97.81 71 ALA A C 1
ATOM 530 O O . ALA A 1 71 ? -8.484 -1.902 7.917 1.00 97.81 71 ALA A O 1
ATOM 531 N N . GLY A 1 72 ? -7.040 -2.645 6.366 1.00 97.62 72 GLY A N 1
ATOM 532 C CA . GLY A 1 72 ? -6.834 -1.348 5.723 1.00 97.62 72 GLY A CA 1
ATOM 533 C C . GLY A 1 72 ? -8.093 -0.826 5.029 1.00 97.62 72 GLY A C 1
ATOM 534 O O . GLY A 1 72 ? -8.471 0.329 5.239 1.00 97.62 72 GLY A O 1
ATOM 535 N N . ARG A 1 73 ? -8.790 -1.682 4.271 1.00 97.69 73 ARG A N 1
ATOM 536 C CA . ARG A 1 73 ? -10.060 -1.339 3.605 1.00 97.69 73 ARG A CA 1
ATOM 537 C C . ARG A 1 73 ? -11.145 -0.974 4.617 1.00 97.69 73 ARG A C 1
ATOM 539 O O . ARG A 1 73 ? -11.777 0.074 4.488 1.00 97.69 73 ARG A O 1
ATOM 546 N N . ALA A 1 74 ? -11.307 -1.781 5.667 1.00 97.44 74 ALA A N 1
ATOM 547 C CA . ALA A 1 74 ? -12.236 -1.492 6.758 1.00 97.44 74 ALA A CA 1
ATOM 548 C C . ALA A 1 74 ? -11.913 -0.146 7.425 1.00 97.44 74 ALA A C 1
ATOM 550 O O . ALA A 1 74 ? -12.813 0.636 7.737 1.00 97.44 74 ALA A O 1
ATOM 551 N N . LYS A 1 75 ? -10.622 0.177 7.587 1.00 96.81 75 LYS A N 1
ATOM 552 C CA . LYS A 1 75 ? -10.217 1.461 8.157 1.00 96.81 75 LYS A CA 1
ATOM 553 C C . LYS A 1 75 ? -10.571 2.651 7.264 1.00 96.81 75 LYS A C 1
ATOM 555 O O . LYS A 1 75 ? -10.993 3.679 7.791 1.00 96.81 75 LYS A O 1
ATOM 560 N N . LEU A 1 76 ? -10.414 2.539 5.945 1.00 95.81 76 LEU A N 1
ATOM 561 C CA . LEU A 1 76 ? -10.839 3.592 5.014 1.00 95.81 76 LEU A CA 1
ATOM 562 C C . LEU A 1 76 ? -12.352 3.818 5.078 1.00 95.81 76 LEU A C 1
ATOM 564 O O . LEU A 1 76 ? -12.789 4.964 5.166 1.00 95.81 76 LEU A O 1
ATOM 568 N N . GLN A 1 77 ? -13.140 2.744 5.139 1.00 95.31 77 GLN A N 1
ATOM 569 C CA . GLN A 1 77 ? -14.592 2.839 5.310 1.00 95.31 77 GLN A CA 1
ATOM 570 C C . GLN A 1 77 ? -14.967 3.532 6.629 1.00 95.31 77 GLN A C 1
ATOM 572 O O . GLN A 1 77 ? -15.799 4.436 6.632 1.00 95.31 77 GLN A O 1
ATOM 577 N N . GLU A 1 78 ? -14.306 3.188 7.741 1.00 94.62 78 GLU A N 1
ATOM 578 C CA . GLU A 1 78 ? -14.511 3.848 9.040 1.00 94.62 78 GLU A CA 1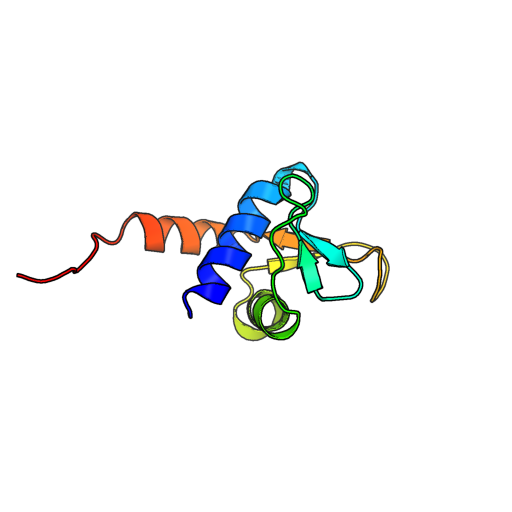
ATOM 579 C C . GLU A 1 78 ? -14.206 5.357 8.978 1.00 94.62 78 GLU A C 1
ATOM 581 O O . GLU A 1 78 ? -14.886 6.162 9.615 1.00 94.62 78 GLU A O 1
ATOM 586 N N . LEU A 1 79 ? -13.175 5.756 8.227 1.00 91.31 79 LEU A N 1
ATOM 587 C CA . LEU A 1 79 ? -12.812 7.163 8.054 1.00 91.31 79 LEU A CA 1
ATOM 588 C C . LEU A 1 79 ? -13.800 7.922 7.168 1.00 91.31 79 LEU A C 1
ATOM 590 O O . LEU A 1 79 ? -14.106 9.069 7.483 1.00 91.31 79 LEU A O 1
ATOM 594 N N . ALA A 1 80 ? -14.304 7.293 6.107 1.00 88.06 80 ALA A N 1
ATOM 595 C CA . ALA A 1 80 ? -15.318 7.874 5.233 1.00 88.06 80 ALA A CA 1
ATOM 596 C C . ALA A 1 80 ? -16.676 8.019 5.942 1.00 88.06 80 ALA A C 1
ATOM 598 O O . ALA A 1 80 ? -17.388 8.997 5.731 1.00 88.06 80 ALA A O 1
ATOM 599 N N . ALA A 1 81 ? -17.014 7.073 6.822 1.00 84.25 81 ALA A N 1
ATOM 600 C CA . ALA A 1 81 ? -18.263 7.069 7.577 1.00 84.25 81 ALA A CA 1
ATOM 601 C C . ALA A 1 81 ? -18.288 8.069 8.745 1.00 84.25 81 ALA A C 1
ATOM 603 O O . ALA A 1 81 ? -19.360 8.370 9.268 1.00 84.25 81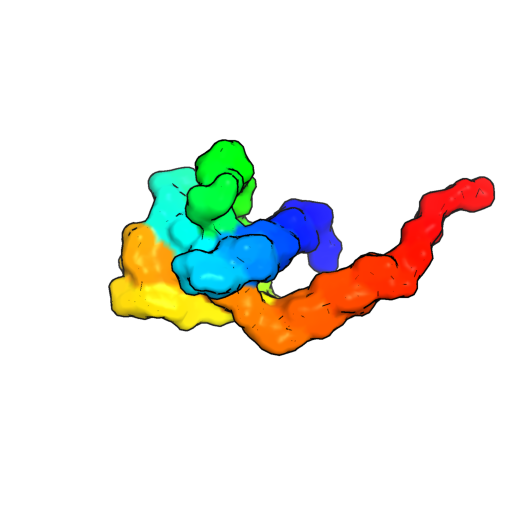 ALA A O 1
ATOM 604 N N . LYS A 1 82 ? -17.135 8.587 9.190 1.00 74.44 82 LYS A N 1
ATOM 605 C CA . LYS A 1 82 ? -17.098 9.600 10.251 1.00 74.44 82 LYS A CA 1
ATOM 606 C C . LYS A 1 82 ? -17.432 10.971 9.662 1.00 74.44 82 LYS A C 1
ATOM 608 O O . LYS A 1 82 ? -16.600 11.523 8.941 1.00 74.44 82 LYS A O 1
ATOM 613 N N . PRO A 1 83 ? -18.588 11.576 10.004 1.00 57.31 83 PRO A N 1
ATOM 614 C CA . PRO A 1 83 ? -18.865 12.940 9.593 1.00 57.31 83 PRO A CA 1
ATOM 615 C C . PRO A 1 83 ? -17.773 13.849 10.155 1.00 57.31 83 PRO A C 1
ATOM 617 O O . PRO A 1 83 ? -17.443 13.808 11.345 1.00 57.31 83 PRO A O 1
ATOM 620 N N . SER A 1 84 ? -17.186 14.646 9.264 1.00 57.16 84 SER A N 1
ATOM 621 C CA . SER A 1 84 ? -16.228 15.696 9.586 1.00 57.16 84 SER A CA 1
ATOM 622 C C . SER A 1 84 ? -16.764 16.529 10.753 1.00 57.16 84 SER A C 1
ATOM 624 O O . SER A 1 84 ? -17.647 17.363 10.568 1.00 57.16 84 SER A O 1
ATOM 626 N N . ARG A 1 85 ? -16.213 16.349 11.962 1.00 56.22 85 ARG A N 1
ATOM 627 C CA . ARG A 1 85 ? -16.350 17.324 13.054 1.00 56.22 85 ARG A CA 1
ATOM 628 C C . ARG A 1 85 ? -15.538 18.572 12.689 1.00 56.22 85 ARG A C 1
ATOM 630 O O . ARG A 1 85 ? -14.527 18.872 13.318 1.00 56.22 85 ARG A O 1
ATOM 637 N N . ARG A 1 86 ? -15.935 19.291 11.639 1.00 54.81 86 ARG A N 1
ATOM 638 C CA . ARG A 1 86 ? -15.505 20.671 11.410 1.00 54.81 86 ARG A CA 1
ATOM 639 C C . ARG A 1 86 ? -16.595 21.588 11.954 1.00 54.81 86 ARG A C 1
ATOM 641 O O . ARG A 1 86 ? -17.606 21.780 11.301 1.00 54.81 86 ARG A O 1
ATOM 648 N N . ARG A 1 87 ? -16.319 22.068 13.173 1.00 46.56 87 ARG A N 1
ATOM 649 C CA . ARG A 1 87 ? -16.672 23.370 13.768 1.00 46.56 87 ARG A CA 1
ATOM 650 C C . ARG A 1 87 ? -18.078 23.921 13.485 1.00 46.56 87 ARG A C 1
ATOM 652 O O . ARG A 1 87 ? -18.325 24.437 12.400 1.00 46.56 87 ARG A O 1
ATOM 659 N N . ALA A 1 88 ? -18.918 23.889 14.523 1.00 40.50 88 ALA A N 1
ATOM 660 C CA . ALA A 1 88 ? -19.768 25.035 14.847 1.00 40.50 88 ALA A CA 1
ATOM 661 C C . ALA A 1 88 ? -18.893 26.196 15.351 1.00 40.50 88 ALA A C 1
ATOM 663 O O . ALA A 1 88 ? -17.796 25.896 15.892 1.00 40.50 88 ALA A O 1
#